Protein AF-A0A8T5GMH3-F1 (afdb_monomer)

Sequence (59 aa):
MTKWWRIWAKSLGEKVGATDKQADSVAVIRTVWWLTHMATCLFIILNAIANHGWGLIGL

Structure (mmCIF, N/CA/C/O backbone):
dat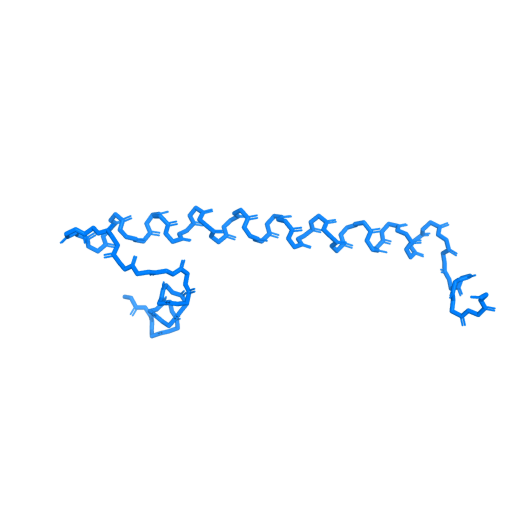a_AF-A0A8T5GMH3-F1
#
_entry.id   AF-A0A8T5GMH3-F1
#
loop_
_atom_site.group_PDB
_atom_site.id
_atom_site.type_symbol
_atom_site.label_atom_id
_atom_site.label_alt_id
_atom_site.label_comp_id
_atom_site.label_asym_id
_atom_site.label_entity_id
_atom_site.label_seq_id
_atom_site.pdbx_PDB_ins_code
_atom_site.Cartn_x
_atom_site.Cartn_y
_atom_site.Cartn_z
_atom_site.occupancy
_atom_site.B_iso_or_equiv
_atom_site.auth_seq_id
_atom_site.auth_comp_id
_atom_site.auth_asym_id
_atom_site.auth_atom_id
_atom_site.pdbx_PDB_model_num
ATOM 1 N N . MET A 1 1 ? -12.627 -10.049 13.931 1.00 56.84 1 MET A N 1
ATOM 2 C CA . MET A 1 1 ? -11.445 -9.209 13.635 1.00 56.84 1 MET A CA 1
ATOM 3 C C . MET A 1 1 ? -10.190 -10.060 13.765 1.00 56.84 1 MET A C 1
ATOM 5 O O . MET A 1 1 ? -9.793 -10.386 14.879 1.00 56.84 1 MET A O 1
ATOM 9 N N . THR A 1 2 ? -9.618 -10.515 12.652 1.00 63.84 2 THR A N 1
ATOM 10 C CA . THR A 1 2 ? -8.389 -11.328 12.649 1.00 63.84 2 THR A CA 1
ATOM 11 C C . THR A 1 2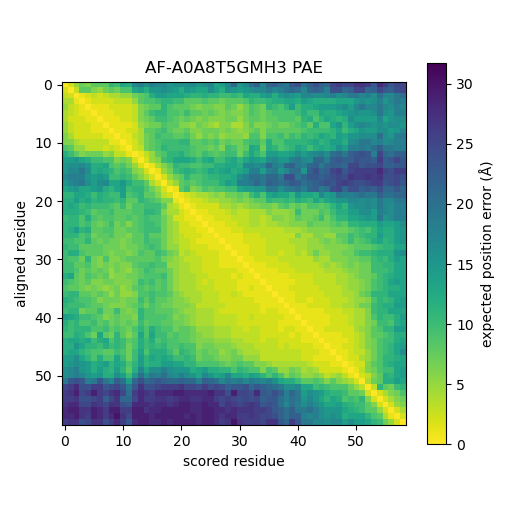 ? -7.232 -10.522 13.260 1.00 63.84 2 THR A C 1
ATOM 13 O O . THR A 1 2 ? -7.150 -9.309 13.076 1.00 63.84 2 THR A O 1
ATOM 16 N N . LYS A 1 3 ? -6.348 -11.162 14.045 1.00 71.75 3 LYS A N 1
ATOM 17 C CA . LYS A 1 3 ? -5.264 -10.470 14.785 1.00 71.75 3 LYS A CA 1
ATOM 18 C C . LYS A 1 3 ? -4.417 -9.562 13.88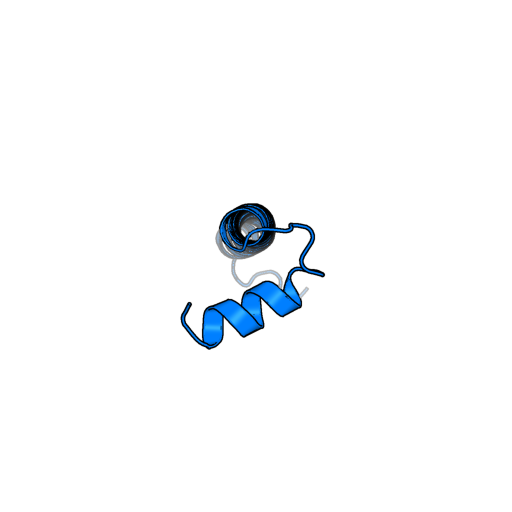1 1.00 71.75 3 LYS A C 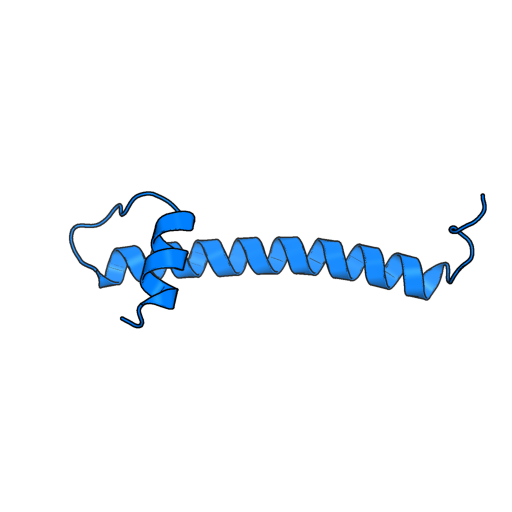1
ATOM 20 O O . LYS A 1 3 ? -4.080 -8.451 14.278 1.00 71.75 3 LYS A O 1
ATOM 25 N N . TRP A 1 4 ? -4.149 -10.020 12.662 1.00 71.69 4 TRP A N 1
ATOM 26 C CA . TRP A 1 4 ? -3.408 -9.302 11.625 1.00 71.69 4 TRP A CA 1
ATOM 27 C C . TRP A 1 4 ? -4.063 -7.984 11.219 1.00 71.69 4 TRP A C 1
ATOM 29 O O . TRP A 1 4 ? -3.401 -6.952 11.182 1.00 71.69 4 TRP A O 1
ATOM 39 N N . TRP A 1 5 ? -5.381 -7.992 11.025 1.00 71.44 5 TRP A N 1
ATOM 40 C CA . TRP A 1 5 ? -6.148 -6.795 10.699 1.00 71.44 5 TRP A CA 1
ATOM 41 C C . TRP A 1 5 ? -6.085 -5.750 11.815 1.00 71.44 5 TRP A C 1
ATOM 43 O O . TRP A 1 5 ? -5.979 -4.558 11.558 1.00 71.44 5 TRP A O 1
ATOM 53 N N . ARG A 1 6 ? -6.057 -6.191 13.079 1.00 67.62 6 ARG A N 1
ATOM 54 C CA . ARG A 1 6 ? -5.950 -5.286 14.233 1.00 67.62 6 ARG A CA 1
ATOM 55 C C . ARG A 1 6 ? -4.584 -4.601 14.324 1.00 67.62 6 ARG A C 1
ATOM 57 O O . ARG A 1 6 ? -4.511 -3.463 14.776 1.00 67.62 6 ARG A O 1
ATOM 64 N N . ILE A 1 7 ? -3.513 -5.292 13.930 1.00 73.94 7 ILE A N 1
ATOM 65 C CA . ILE A 1 7 ? -2.153 -4.731 13.874 1.00 73.94 7 ILE A CA 1
ATOM 66 C C . ILE A 1 7 ? -2.052 -3.740 12.709 1.00 73.94 7 ILE A C 1
ATOM 68 O O . ILE A 1 7 ? -1.568 -2.627 12.893 1.00 73.94 7 ILE A O 1
ATOM 72 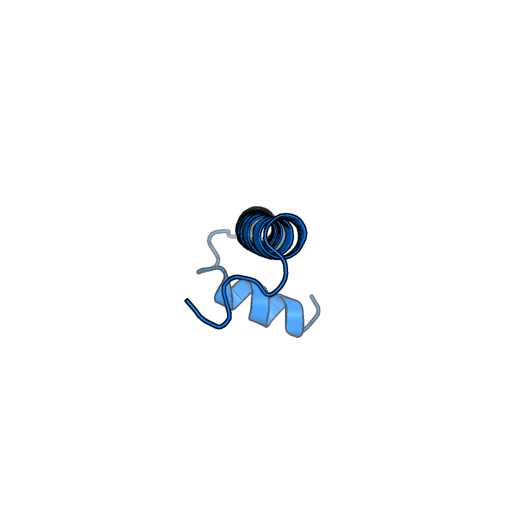N N . TRP A 1 8 ? -2.597 -4.109 11.552 1.00 72.50 8 TRP A N 1
ATOM 73 C CA . TRP A 1 8 ? -2.623 -3.269 10.356 1.00 72.50 8 TRP A CA 1
ATOM 74 C C . TRP A 1 8 ? -3.458 -1.990 10.544 1.00 72.50 8 TRP A C 1
ATOM 76 O O . TRP A 1 8 ? -3.012 -0.885 10.237 1.00 72.50 8 TRP A O 1
ATOM 86 N N . ALA A 1 9 ? -4.642 -2.108 11.149 1.00 69.56 9 ALA A N 1
ATOM 87 C CA . ALA A 1 9 ? -5.477 -0.968 11.520 1.00 69.56 9 ALA A CA 1
ATOM 88 C C . ALA A 1 9 ? -4.765 -0.029 12.508 1.00 69.56 9 ALA A C 1
ATOM 90 O O . ALA A 1 9 ? -4.851 1.185 12.358 1.00 69.56 9 ALA A O 1
ATOM 91 N N . LYS A 1 10 ? -4.001 -0.572 13.470 1.00 66.31 10 LYS A N 1
ATOM 92 C CA . LYS A 1 10 ? -3.183 0.236 14.390 1.00 66.31 10 LYS A CA 1
ATOM 93 C C . LYS A 1 10 ? -2.073 1.011 13.680 1.00 66.31 10 LYS A C 1
ATOM 95 O O . LYS A 1 10 ? -1.795 2.133 14.086 1.00 66.31 10 LYS A O 1
ATOM 100 N N . SER A 1 11 ? -1.446 0.449 12.645 1.00 68.94 11 SER A N 1
ATOM 1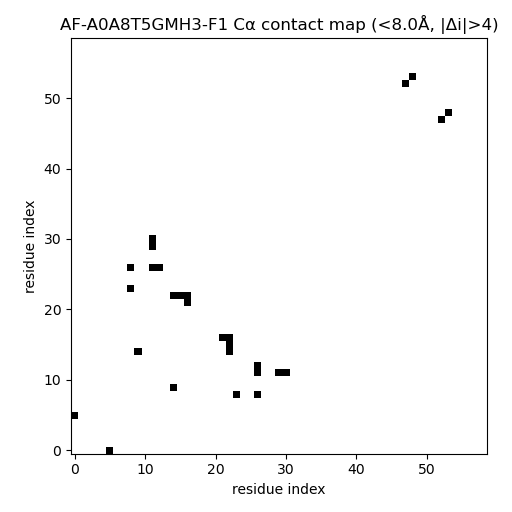01 C CA . SER A 1 11 ? -0.422 1.170 11.874 1.00 68.94 11 SER A CA 1
ATOM 102 C C . SER A 1 11 ? -0.996 2.267 10.973 1.00 68.94 11 SER A C 1
ATOM 104 O O . SER A 1 11 ? -0.277 3.194 10.618 1.00 68.94 11 SER A O 1
ATOM 106 N N . LEU A 1 12 ? -2.280 2.189 10.606 1.00 67.31 12 LEU A N 1
ATOM 107 C CA . LEU A 1 12 ? -2.925 3.160 9.714 1.00 67.31 12 LEU A CA 1
ATOM 108 C C . LEU A 1 12 ? -3.330 4.465 10.405 1.00 67.31 12 LEU A C 1
ATOM 110 O O . LEU A 1 12 ? -3.650 5.427 9.709 1.00 67.31 12 LEU A O 1
ATOM 114 N N . GLY A 1 13 ? -3.332 4.519 11.734 1.00 60.25 13 GLY A N 1
ATOM 115 C CA . GLY A 1 13 ? -3.621 5.723 12.510 1.00 60.25 13 GLY A CA 1
ATOM 116 C C . GLY A 1 13 ? -4.503 5.444 13.722 1.00 60.25 13 GLY A C 1
ATOM 117 O O . GLY A 1 13 ? -5.107 4.379 13.850 1.00 60.25 13 GLY A O 1
ATOM 118 N N . GLU A 1 14 ? -4.564 6.416 14.630 1.00 52.84 14 GLU A N 1
ATOM 119 C CA . GLU A 1 14 ? -5.343 6.302 15.859 1.00 52.84 14 GLU A CA 1
ATOM 120 C C . GLU A 1 14 ? -6.843 6.143 15.553 1.00 52.84 14 GLU A C 1
ATOM 122 O O . GLU A 1 14 ? -7.380 6.742 14.618 1.00 52.84 14 GLU A O 1
ATOM 127 N N . LYS A 1 15 ? -7.519 5.281 16.318 1.00 54.81 15 LYS A N 1
ATOM 128 C CA . LYS A 1 15 ? -8.933 4.934 16.143 1.00 54.81 15 LYS A CA 1
ATOM 129 C C . LYS A 1 15 ? -9.811 6.169 16.387 1.00 54.81 15 LYS A C 1
ATOM 131 O O . LYS A 1 15 ? -10.178 6.439 17.525 1.00 54.81 15 LYS A O 1
ATOM 136 N N . VAL A 1 16 ? -10.215 6.879 15.335 1.00 51.88 16 VAL A N 1
ATOM 137 C CA . VAL A 1 16 ? -11.199 7.968 15.447 1.00 51.88 16 VAL A CA 1
ATOM 138 C C . VAL A 1 16 ? -12.589 7.412 15.129 1.00 51.88 16 VAL A C 1
ATOM 140 O O . VAL A 1 16 ? -12.993 7.331 13.972 1.00 51.88 16 VAL A O 1
ATOM 143 N N . GLY A 1 17 ? -13.307 6.949 16.156 1.00 47.69 17 GLY A N 1
ATOM 144 C CA . GLY A 1 17 ? -14.695 6.497 16.016 1.00 47.69 17 GLY A CA 1
ATOM 145 C C . GLY A 1 17 ? -15.179 5.627 17.176 1.00 47.69 17 GLY A C 1
ATOM 146 O O . GLY A 1 17 ? -14.568 4.608 17.502 1.00 47.69 17 GLY A O 1
ATOM 147 N N . ALA A 1 18 ? -16.312 6.007 17.774 1.00 53.06 18 ALA A N 1
ATOM 148 C CA . ALA A 1 18 ? -16.939 5.322 18.910 1.00 53.06 18 ALA A CA 1
ATOM 149 C C . ALA A 1 18 ? -17.386 3.875 18.603 1.00 53.06 18 ALA A C 1
ATOM 151 O O . ALA A 1 18 ? -17.624 3.099 19.523 1.00 53.06 18 ALA A O 1
ATOM 152 N N . THR A 1 19 ? -17.472 3.492 17.322 1.00 60.06 19 THR A N 1
ATOM 153 C CA . THR A 1 19 ? -17.927 2.165 16.877 1.00 60.06 19 THR A CA 1
ATOM 154 C C . THR A 1 19 ? -16.902 1.526 15.942 1.00 60.06 19 THR A C 1
ATOM 156 O O . THR A 1 19 ? -16.449 2.155 14.985 1.00 60.06 19 THR A O 1
ATOM 159 N N . ASP A 1 20 ? -16.578 0.251 16.172 1.00 64.75 20 ASP A N 1
ATOM 160 C CA . ASP A 1 20 ? -15.543 -0.488 15.430 1.00 64.75 20 ASP A CA 1
ATOM 161 C C . ASP A 1 20 ? -15.763 -0.514 13.905 1.00 64.75 20 ASP A C 1
ATOM 163 O O . ASP A 1 20 ? -14.796 -0.554 13.153 1.00 64.75 20 ASP A O 1
ATOM 167 N N . LYS A 1 21 ? -17.016 -0.401 13.435 1.00 65.94 21 LYS A N 1
ATOM 168 C CA . LYS A 1 21 ? -17.363 -0.357 12.002 1.00 65.94 21 LYS A CA 1
ATOM 169 C C . LYS A 1 21 ? -16.892 0.911 11.282 1.00 65.94 21 LYS A C 1
ATOM 171 O O . LYS A 1 21 ? -16.483 0.833 10.132 1.00 65.94 21 LYS A O 1
ATOM 176 N N . GLN A 1 22 ? -16.960 2.077 11.928 1.00 65.06 22 GLN A N 1
ATOM 177 C CA . GLN A 1 22 ? -16.557 3.340 11.291 1.00 65.06 22 GLN A CA 1
ATOM 178 C C . GLN A 1 22 ? -15.035 3.455 11.198 1.00 65.06 22 GLN A C 1
ATOM 180 O O . GLN A 1 22 ? -14.511 3.891 10.175 1.00 65.06 22 GLN A O 1
ATOM 185 N N . ALA A 1 23 ? -14.334 3.006 12.242 1.00 65.94 23 ALA A N 1
ATOM 186 C CA . ALA A 1 23 ? -12.878 2.961 12.251 1.00 65.94 23 ALA A CA 1
ATOM 187 C C . ALA A 1 23 ? -12.333 2.032 11.151 1.00 65.94 23 ALA A C 1
ATOM 189 O O . ALA A 1 23 ? -11.365 2.385 10.477 1.00 65.94 23 ALA A O 1
ATOM 190 N N . ASP A 1 24 ? -12.993 0.892 10.919 1.00 70.25 24 ASP A N 1
ATOM 191 C CA . ASP A 1 24 ? -12.616 -0.040 9.853 1.00 70.25 24 ASP A CA 1
ATOM 192 C C . ASP A 1 24 ? -12.788 0.568 8.460 1.00 70.25 24 ASP A C 1
ATOM 194 O O . ASP A 1 24 ? -11.877 0.483 7.640 1.00 70.25 24 ASP A O 1
ATOM 198 N N . SER A 1 25 ? -13.904 1.257 8.199 1.00 76.62 25 SER A N 1
ATOM 199 C CA . SER A 1 25 ? -14.132 1.916 6.906 1.00 76.62 25 SER A CA 1
ATOM 200 C C . SER A 1 25 ? -13.058 2.958 6.586 1.00 76.62 25 SER A C 1
ATOM 202 O O . SER A 1 25 ? -12.565 3.016 5.460 1.00 76.62 25 SER A O 1
ATOM 204 N N . VAL A 1 26 ? -12.648 3.760 7.575 1.00 77.88 26 VAL A N 1
ATOM 205 C CA . VAL A 1 26 ? -11.585 4.763 7.393 1.00 77.88 26 VAL A CA 1
ATOM 206 C C . VAL A 1 26 ? -10.227 4.095 7.159 1.00 77.88 26 VAL A C 1
ATOM 208 O O . VAL A 1 26 ? -9.471 4.536 6.288 1.00 77.88 26 VAL A O 1
ATOM 211 N N . ALA A 1 27 ? -9.925 3.014 7.886 1.00 79.50 27 ALA A N 1
ATOM 212 C CA . ALA A 1 27 ? -8.706 2.235 7.681 1.00 79.50 2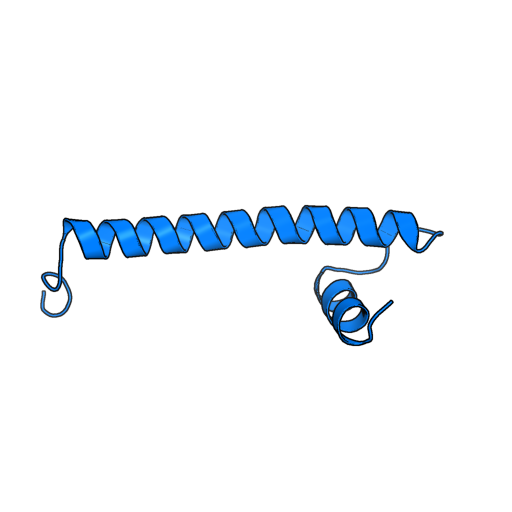7 ALA A CA 1
ATOM 213 C C . ALA A 1 27 ? -8.655 1.641 6.263 1.00 79.50 27 ALA A C 1
ATOM 215 O O . ALA A 1 27 ? -7.635 1.777 5.585 1.00 79.50 27 ALA A O 1
ATOM 216 N N . VAL A 1 28 ? -9.767 1.080 5.776 1.00 81.19 28 VAL A N 1
ATOM 217 C CA . VAL A 1 28 ? -9.883 0.535 4.414 1.00 81.19 28 VAL A CA 1
ATOM 218 C C . VAL A 1 28 ? -9.638 1.618 3.364 1.00 81.19 28 VAL A C 1
ATOM 220 O O . VAL A 1 28 ? -8.795 1.434 2.486 1.00 81.19 28 VAL A O 1
ATOM 223 N N . ILE A 1 29 ? -10.289 2.779 3.471 1.00 84.75 29 ILE A N 1
ATOM 224 C CA . ILE A 1 29 ? -10.112 3.878 2.505 1.00 84.75 29 ILE A CA 1
ATOM 225 C C . ILE A 1 29 ? -8.640 4.310 2.430 1.00 84.75 29 ILE A C 1
ATOM 227 O O . ILE A 1 29 ? -8.084 4.453 1.338 1.00 84.75 29 ILE A O 1
ATOM 231 N N . ARG A 1 30 ? -7.973 4.445 3.584 1.00 83.06 30 ARG A N 1
ATOM 232 C CA . ARG A 1 30 ? -6.551 4.811 3.646 1.00 83.06 30 ARG A CA 1
ATOM 233 C C . ARG A 1 30 ? -5.648 3.735 3.041 1.00 83.06 30 ARG A C 1
ATOM 235 O O . ARG A 1 30 ? -4.702 4.078 2.334 1.00 83.06 30 ARG A O 1
ATOM 242 N N . THR A 1 31 ? -5.953 2.453 3.255 1.00 83.31 31 THR A N 1
ATOM 243 C CA . THR A 1 31 ? -5.197 1.356 2.623 1.00 83.31 31 THR A CA 1
ATOM 244 C C . THR A 1 31 ? -5.351 1.322 1.118 1.00 83.31 31 THR A C 1
ATOM 246 O O . THR A 1 31 ? -4.358 1.119 0.432 1.00 83.31 31 THR A O 1
ATOM 249 N N . VAL A 1 32 ? -6.557 1.552 0.594 1.00 88.56 32 VAL A N 1
ATOM 250 C CA . VAL A 1 32 ? -6.808 1.557 -0.852 1.00 88.56 32 VAL A CA 1
ATOM 251 C C . VAL A 1 32 ? -6.042 2.697 -1.514 1.00 88.56 32 VAL A C 1
ATOM 253 O O . VAL A 1 32 ? -5.370 2.479 -2.521 1.00 88.56 32 VAL A O 1
ATOM 256 N N . TRP A 1 33 ? -6.075 3.892 -0.918 1.00 87.88 33 TRP A N 1
ATOM 257 C CA . TRP A 1 33 ? -5.305 5.032 -1.411 1.00 87.88 33 TRP A CA 1
ATOM 258 C C . TRP A 1 33 ? -3.798 4.753 -1.403 1.00 87.88 33 TRP A C 1
ATOM 260 O O . TRP A 1 33 ? -3.125 4.947 -2.413 1.00 87.88 33 TR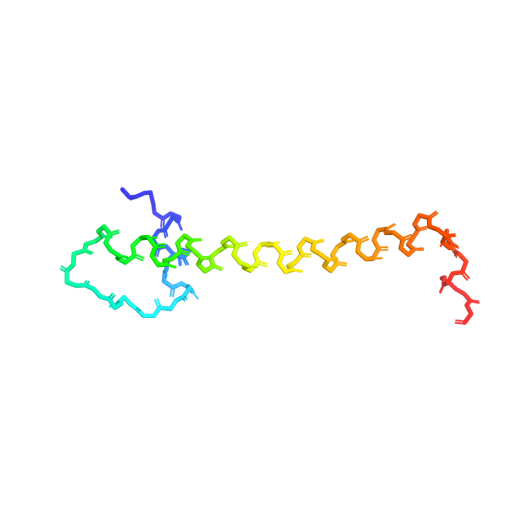P A O 1
ATOM 270 N N . TRP A 1 34 ? -3.273 4.248 -0.284 1.00 88.12 34 TRP A N 1
ATOM 271 C CA . TRP A 1 34 ? -1.853 3.926 -0.144 1.00 88.12 34 TRP A CA 1
ATOM 272 C C . TRP A 1 34 ? -1.399 2.824 -1.112 1.00 88.12 34 TRP A C 1
ATOM 274 O O . TRP A 1 34 ? -0.380 2.984 -1.782 1.00 88.12 34 TRP A O 1
ATOM 284 N N . LEU A 1 35 ? -2.179 1.746 -1.248 1.00 90.38 35 LEU A N 1
ATOM 285 C CA . LEU A 1 35 ? -1.913 0.668 -2.204 1.00 90.38 35 LEU A CA 1
ATOM 286 C C . LEU A 1 35 ? -1.923 1.182 -3.640 1.00 90.38 35 LEU A C 1
ATOM 288 O O . LEU A 1 35 ? -1.042 0.820 -4.410 1.00 90.38 35 LEU A O 1
ATOM 292 N N . THR A 1 36 ? -2.876 2.050 -3.988 1.00 92.12 36 THR A N 1
ATOM 293 C CA . THR A 1 36 ? -2.940 2.662 -5.322 1.00 92.12 36 THR A CA 1
ATOM 294 C C . THR A 1 36 ? -1.705 3.521 -5.581 1.00 92.12 36 THR A C 1
ATOM 296 O O . THR A 1 36 ? -1.106 3.411 -6.643 1.00 92.12 36 THR A O 1
ATOM 299 N N . HIS A 1 37 ? -1.266 4.323 -4.606 1.00 92.62 37 HIS A N 1
ATOM 300 C CA . HIS A 1 37 ? -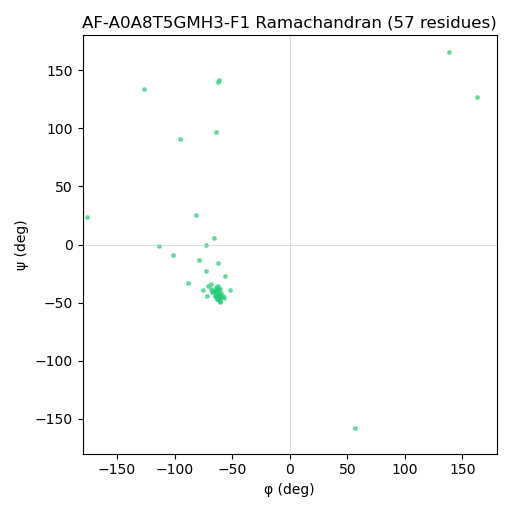0.056 5.141 -4.737 1.00 92.62 37 HIS A CA 1
ATOM 301 C C . HIS A 1 37 ? 1.200 4.285 -4.931 1.00 92.62 37 HIS A C 1
ATOM 303 O O . HIS A 1 37 ? 1.981 4.531 -5.848 1.00 92.62 37 HIS A O 1
ATOM 309 N N . MET A 1 38 ? 1.371 3.242 -4.113 1.00 92.75 38 MET A N 1
ATOM 310 C CA . MET A 1 38 ? 2.479 2.304 -4.288 1.00 92.75 38 MET A CA 1
ATOM 311 C C . MET A 1 38 ? 2.408 1.577 -5.629 1.00 92.75 38 MET A C 1
ATOM 313 O O . MET A 1 38 ? 3.433 1.429 -6.289 1.00 92.75 38 MET A O 1
ATOM 317 N N . ALA A 1 39 ? 1.217 1.145 -6.047 1.00 93.44 39 ALA A N 1
ATOM 318 C CA . ALA A 1 39 ? 1.016 0.495 -7.331 1.00 93.44 39 ALA A CA 1
ATOM 319 C C . ALA A 1 39 ? 1.411 1.429 -8.475 1.00 93.44 39 ALA A C 1
ATOM 321 O O . ALA A 1 39 ? 2.156 1.003 -9.344 1.00 93.44 39 ALA A O 1
ATOM 322 N N . THR A 1 40 ? 1.010 2.702 -8.453 1.00 94.19 40 THR A N 1
ATOM 323 C CA . THR A 1 40 ? 1.431 3.694 -9.454 1.00 94.19 40 THR A CA 1
ATOM 324 C C . THR A 1 40 ? 2.951 3.818 -9.518 1.00 94.19 40 THR A C 1
ATOM 326 O O . THR A 1 40 ? 3.513 3.766 -10.608 1.00 94.19 40 THR A O 1
ATOM 329 N N . CYS A 1 41 ? 3.633 3.908 -8.371 1.00 91.50 41 CYS A N 1
ATOM 330 C CA . CYS A 1 41 ? 5.097 3.931 -8.336 1.00 91.50 41 CYS A CA 1
ATOM 331 C C . CYS A 1 41 ? 5.699 2.664 -8.961 1.00 91.50 41 CYS A C 1
ATOM 333 O O . CYS A 1 41 ? 6.615 2.757 -9.775 1.00 91.50 41 CYS A O 1
ATOM 335 N N . LEU A 1 42 ? 5.160 1.487 -8.628 1.00 90.81 42 LEU A N 1
ATOM 336 C CA . LEU A 1 42 ? 5.587 0.222 -9.223 1.00 90.81 42 LEU A CA 1
ATOM 337 C C . LEU A 1 42 ? 5.323 0.199 -10.727 1.00 90.81 42 LEU A C 1
ATOM 339 O O . LEU A 1 42 ? 6.215 -0.164 -11.472 1.00 90.81 42 LEU A O 1
ATOM 343 N N . PHE A 1 43 ? 4.155 0.628 -11.198 1.00 88.81 43 PHE A N 1
ATOM 344 C CA . PHE A 1 43 ? 3.837 0.686 -12.623 1.00 88.81 43 PHE A CA 1
ATOM 345 C C . PHE A 1 43 ? 4.755 1.643 -13.379 1.00 88.81 43 PHE A C 1
ATOM 347 O O . PHE A 1 43 ? 5.166 1.305 -14.482 1.00 88.81 43 PHE A O 1
ATOM 354 N N . ILE A 1 44 ? 5.129 2.785 -12.796 1.00 89.50 44 ILE A N 1
ATOM 355 C CA . ILE A 1 44 ? 6.120 3.695 -13.386 1.00 89.50 44 ILE A CA 1
ATOM 356 C C . ILE A 1 44 ? 7.483 3.004 -13.480 1.00 89.50 44 ILE A C 1
ATOM 358 O O . ILE A 1 44 ? 8.100 3.029 -14.540 1.00 89.50 44 ILE A O 1
ATOM 362 N N . ILE A 1 45 ? 7.935 2.340 -12.412 1.00 87.62 45 ILE A N 1
ATOM 363 C CA . ILE A 1 45 ? 9.209 1.605 -12.401 1.00 87.62 45 ILE A CA 1
ATOM 364 C C . ILE A 1 45 ? 9.177 0.448 -13.407 1.00 87.62 45 ILE A C 1
ATOM 366 O O . ILE A 1 45 ? 10.102 0.301 -14.196 1.00 87.62 45 ILE A O 1
ATOM 370 N N . LEU A 1 46 ? 8.112 -0.355 -13.426 1.00 85.31 46 LEU A N 1
ATOM 371 C CA . LEU A 1 46 ? 7.941 -1.462 -14.364 1.00 85.31 46 LEU A CA 1
ATOM 372 C C . LEU A 1 46 ? 7.839 -0.965 -15.804 1.00 85.31 46 LEU A C 1
ATOM 374 O O . LEU A 1 46 ? 8.402 -1.598 -16.686 1.00 85.31 46 LEU A O 1
ATOM 378 N N . ASN A 1 47 ? 7.150 0.148 -16.058 1.00 83.94 47 ASN A N 1
ATOM 379 C CA . ASN A 1 47 ? 7.072 0.746 -17.387 1.00 83.94 47 ASN A CA 1
ATOM 380 C C . ASN A 1 47 ? 8.432 1.305 -17.821 1.00 83.94 47 ASN A C 1
ATOM 382 O O . ASN A 1 47 ? 8.830 1.079 -18.956 1.00 83.94 47 ASN A O 1
ATOM 386 N N . ALA A 1 48 ? 9.185 1.933 -16.916 1.00 82.25 48 ALA A N 1
ATOM 387 C CA . ALA A 1 48 ? 10.555 2.361 -17.176 1.00 82.25 48 ALA A CA 1
ATOM 388 C C . ALA A 1 48 ? 11.471 1.164 -17.479 1.00 82.25 48 ALA A C 1
ATOM 390 O O . ALA A 1 48 ? 12.181 1.189 -18.477 1.00 82.25 48 ALA A O 1
ATOM 391 N N . ILE A 1 49 ? 11.404 0.084 -16.693 1.00 80.62 49 ILE A N 1
ATOM 392 C CA . ILE A 1 49 ? 12.165 -1.153 -16.936 1.00 80.62 49 ILE A CA 1
ATOM 393 C C . ILE A 1 49 ? 11.733 -1.818 -18.250 1.00 80.62 49 ILE A C 1
ATOM 395 O O . ILE A 1 49 ? 12.578 -2.274 -19.009 1.00 80.62 49 ILE A O 1
ATOM 399 N N . ALA A 1 50 ? 10.436 -1.875 -18.549 1.00 77.56 50 ALA A N 1
ATOM 400 C CA . ALA A 1 50 ? 9.922 -2.499 -19.766 1.00 77.56 50 ALA A CA 1
ATOM 401 C C . ALA A 1 50 ? 10.248 -1.685 -21.028 1.00 77.56 50 ALA A C 1
ATOM 403 O O . ALA A 1 50 ? 10.514 -2.270 -22.073 1.00 77.56 50 ALA A O 1
ATOM 404 N N . ASN A 1 51 ? 10.240 -0.352 -20.934 1.00 70.81 51 ASN A N 1
ATOM 405 C CA . ASN A 1 51 ? 10.469 0.544 -22.066 1.00 70.81 51 ASN A CA 1
ATOM 406 C C . ASN A 1 51 ? 11.959 0.865 -22.290 1.00 70.81 51 ASN A C 1
ATOM 408 O O . ASN A 1 51 ? 12.377 1.021 -23.432 1.00 70.81 51 ASN A O 1
ATOM 412 N N . HIS A 1 52 ? 12.772 0.942 -21.229 1.00 64.31 52 HIS A N 1
ATOM 413 C CA . HIS A 1 52 ? 14.222 1.194 -21.316 1.00 64.31 52 HIS A CA 1
ATOM 414 C C . HIS A 1 52 ? 15.086 -0.071 -21.162 1.00 64.31 52 HIS A C 1
ATOM 416 O O . HIS A 1 52 ? 16.295 -0.021 -21.398 1.00 64.31 52 HIS A O 1
ATOM 422 N N . GLY A 1 53 ? 14.498 -1.215 -20.798 1.00 64.94 53 GLY A N 1
ATOM 423 C CA . GLY A 1 53 ? 15.231 -2.460 -20.566 1.00 64.94 53 GLY A CA 1
ATOM 424 C C . GLY A 1 53 ? 16.335 -2.318 -19.508 1.00 64.94 53 GLY A C 1
ATOM 425 O O . GLY A 1 53 ? 16.362 -1.390 -18.704 1.00 64.94 53 GLY A O 1
ATOM 426 N N . TRP A 1 54 ? 17.314 -3.222 -19.552 1.00 59.19 54 TRP A N 1
ATOM 427 C CA . TRP A 1 54 ? 18.530 -3.216 -18.718 1.00 59.19 54 TRP A CA 1
ATOM 428 C C . TRP A 1 54 ? 19.486 -2.025 -18.984 1.00 59.19 54 TRP A C 1
ATOM 430 O O . TRP A 1 54 ? 20.581 -1.987 -18.427 1.00 59.19 54 TRP A O 1
ATOM 440 N N . GLY A 1 55 ? 19.105 -1.056 -19.828 1.00 57.06 55 GLY A N 1
ATOM 441 C CA . GLY A 1 55 ? 19.971 0.017 -20.338 1.00 57.06 55 GLY A CA 1
ATOM 442 C C . GLY A 1 55 ? 20.348 1.126 -19.345 1.00 57.06 55 GLY A C 1
ATOM 443 O O . GLY A 1 55 ? 21.087 2.028 -19.717 1.00 57.06 55 GLY A O 1
ATOM 444 N N . LEU A 1 56 ? 19.867 1.069 -18.098 1.00 54.88 56 LEU A N 1
ATOM 445 C CA . LEU A 1 56 ? 20.203 2.013 -17.015 1.00 54.88 56 LEU A CA 1
ATOM 446 C C . LEU A 1 56 ? 21.000 1.376 -15.862 1.00 54.88 56 LEU A C 1
ATOM 448 O O . LEU A 1 56 ? 21.400 2.078 -14.943 1.00 54.88 56 LEU A O 1
ATOM 452 N N . ILE A 1 57 ? 21.296 0.070 -15.907 1.00 56.97 57 ILE A N 1
ATOM 453 C CA . ILE A 1 57 ? 22.169 -0.611 -14.920 1.00 56.97 57 ILE A CA 1
ATOM 454 C C . ILE A 1 57 ? 23.667 -0.389 -15.257 1.00 56.97 57 ILE A C 1
ATOM 456 O O . ILE A 1 57 ? 24.538 -1.171 -14.889 1.00 56.97 57 ILE A O 1
ATOM 460 N N . GLY A 1 58 ? 24.001 0.697 -15.961 1.00 58.00 58 GLY A N 1
ATOM 461 C CA . GLY A 1 58 ? 25.381 0.961 -16.375 1.00 58.00 58 GLY A CA 1
ATOM 462 C C . GLY A 1 58 ? 25.655 2.279 -17.101 1.00 58.00 58 GLY A C 1
ATOM 463 O O . GLY A 1 58 ? 26.644 2.323 -17.829 1.00 58.00 58 GLY A O 1
ATOM 464 N N . LEU A 1 59 ? 24.825 3.319 -16.930 1.00 47.97 59 LEU A N 1
ATOM 465 C CA . LEU A 1 59 ? 25.194 4.694 -17.301 1.00 47.97 59 LEU A CA 1
ATOM 466 C C . LEU A 1 59 ? 25.386 5.542 -16.042 1.00 47.97 59 LEU A C 1
ATOM 468 O O . LEU A 1 59 ? 24.498 5.463 -15.164 1.00 47.97 59 LEU A O 1
#

pLDDT: mean 73.1, std 13.42, range [47.69, 94.19]

Radius of gyration: 17.8 Å; Cα contacts (8 Å, |Δi|>4): 14; chains: 1; bounding box: 43×19×41 Å

Solvent-accessible surface area (backbone atoms only — not comparable to full-atom values): 3568 Å² total; per-residue (Å²): 132,59,73,66,57,58,54,52,45,57,73,73,43,82,83,74,53,100,44,76,70,59,34,48,53,54,42,50,55,53,49,52,53,50,51,49,54,52,47,50,55,47,50,52,52,51,47,48,42,69,76,54,48,81,72,68,85,78,115

Secondary structure (DSSP, 8-state):
--HHHHHHHHHT-----SSHHHHHHHHHHHHHHHHHHHHHHHHHHHHHHHHHGGGGTT-

Foldseek 3Di:
DPPVVVVQLVVQDDQDDPDPVVSSVVSVVSVVVVVVVVVVVVVVVVCCCVVCPPVPVPD

Mean predicted aligned error: 10.37 Å